Protein AF-A0A533XEH5-F1 (afdb_monomer_lite)

pLDDT: mean 91.21, std 8.89, range [53.72, 98.38]

Radius of gyration: 24.55 Å; chains: 1; bounding box: 40×38×53 Å

Structure (mmCIF, N/CA/C/O backbone):
data_AF-A0A533XEH5-F1
#
_entry.id   AF-A0A533XEH5-F1
#
loop_
_atom_site.group_PDB
_atom_site.id
_atom_site.type_symbol
_atom_site.label_atom_id
_atom_site.label_alt_id
_atom_site.label_comp_id
_atom_site.label_asym_id
_atom_site.label_entity_id
_atom_site.label_seq_id
_atom_site.pdbx_PDB_ins_code
_atom_site.Cartn_x
_atom_site.Cartn_y
_atom_site.Cartn_z
_atom_site.occupancy
_atom_site.B_iso_or_equiv
_atom_site.auth_seq_id
_atom_site.auth_comp_id
_atom_site.auth_asym_id
_atom_site.auth_atom_id
_atom_site.pdb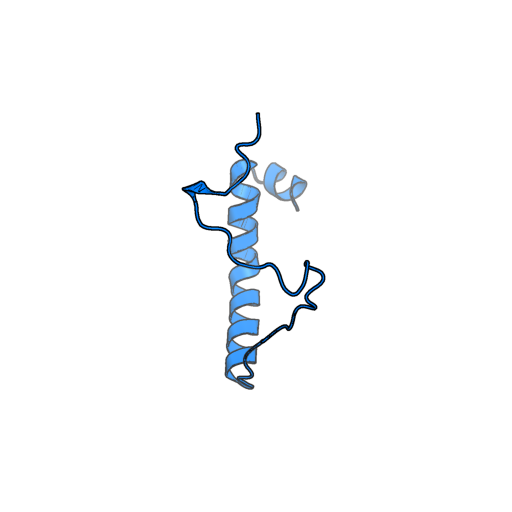x_PDB_model_num
ATOM 1 N N . SER A 1 1 ? 16.801 -8.484 -8.789 1.00 62.31 1 SER A N 1
ATOM 2 C CA . SER A 1 1 ? 16.070 -7.457 -9.563 1.00 62.31 1 SER A CA 1
ATOM 3 C C . SER A 1 1 ? 16.860 -6.159 -9.747 1.00 62.31 1 SER A C 1
ATOM 5 O O . SER A 1 1 ? 16.851 -5.669 -10.858 1.00 62.31 1 SER A O 1
ATOM 7 N N . GLY A 1 2 ? 17.604 -5.618 -8.769 1.00 73.50 2 GLY A N 1
ATOM 8 C CA . GLY A 1 2 ? 18.412 -4.394 -8.987 1.00 73.50 2 GLY A CA 1
ATOM 9 C C . GLY A 1 2 ? 19.639 -4.558 -9.905 1.00 73.50 2 GLY A C 1
ATOM 10 O O . GLY A 1 2 ? 19.896 -3.708 -10.748 1.00 73.50 2 GLY A O 1
ATOM 11 N N . LEU A 1 3 ? 20.362 -5.683 -9.804 1.00 82.75 3 LEU A N 1
ATOM 12 C CA . LEU A 1 3 ? 21.547 -5.948 -10.636 1.00 82.75 3 LEU A CA 1
ATOM 13 C C . LEU A 1 3 ? 21.205 -6.032 -12.131 1.00 82.75 3 LEU A C 1
ATOM 15 O O . LEU A 1 3 ? 21.900 -5.442 -12.949 1.00 82.75 3 LEU A O 1
ATOM 19 N N . ALA A 1 4 ? 20.118 -6.724 -12.479 1.00 86.00 4 ALA A N 1
ATOM 20 C CA . ALA A 1 4 ? 19.656 -6.846 -13.860 1.00 86.00 4 ALA A CA 1
ATOM 21 C C . ALA A 1 4 ? 19.232 -5.489 -14.446 1.00 86.00 4 ALA A C 1
ATOM 23 O O . ALA A 1 4 ? 19.617 -5.173 -15.564 1.00 86.00 4 ALA A O 1
ATOM 24 N N . LEU A 1 5 ? 18.507 -4.666 -13.674 1.00 89.25 5 LEU A N 1
ATOM 25 C CA . LEU A 1 5 ? 18.104 -3.316 -14.089 1.00 89.25 5 LEU A CA 1
ATOM 26 C C . LEU A 1 5 ? 19.318 -2.395 -14.303 1.00 89.25 5 LEU A C 1
ATOM 28 O O . LEU A 1 5 ? 19.338 -1.619 -15.253 1.00 89.25 5 LEU A O 1
ATOM 32 N N . ASN A 1 6 ? 20.356 -2.541 -13.476 1.00 86.88 6 ASN A N 1
ATOM 33 C CA . ASN A 1 6 ? 21.629 -1.845 -13.666 1.00 86.88 6 ASN A CA 1
ATOM 34 C C . ASN A 1 6 ? 22.338 -2.294 -14.961 1.00 86.88 6 ASN A C 1
ATOM 36 O O . ASN A 1 6 ? 22.794 -1.464 -15.738 1.00 86.88 6 ASN A O 1
ATOM 40 N N . HIS A 1 7 ? 22.364 -3.602 -15.246 1.00 91.88 7 HIS A N 1
ATOM 41 C CA . HIS A 1 7 ? 22.990 -4.139 -16.465 1.00 91.88 7 HIS A CA 1
ATOM 42 C C . HIS A 1 7 ? 22.303 -3.678 -17.757 1.00 91.88 7 HIS A C 1
ATOM 44 O O . HIS A 1 7 ? 22.971 -3.546 -18.777 1.00 91.88 7 HIS A O 1
ATOM 50 N N . VAL A 1 8 ? 20.994 -3.407 -17.726 1.00 92.38 8 VAL A N 1
ATOM 51 C CA . VAL A 1 8 ? 20.257 -2.836 -18.872 1.00 92.38 8 VAL A CA 1
ATOM 52 C C . VAL A 1 8 ? 20.289 -1.301 -18.903 1.00 92.38 8 VAL A C 1
ATOM 54 O O . VAL A 1 8 ? 19.567 -0.686 -19.682 1.00 92.38 8 VAL A O 1
ATOM 57 N N . GLY A 1 9 ? 21.121 -0.673 -18.065 1.00 91.94 9 GLY A N 1
ATOM 58 C CA . GLY A 1 9 ? 21.376 0.768 -18.090 1.00 91.94 9 GLY A CA 1
ATOM 59 C C . GLY A 1 9 ? 20.278 1.628 -17.467 1.00 91.94 9 GLY A C 1
ATOM 60 O O . GLY A 1 9 ? 20.240 2.832 -17.713 1.00 91.94 9 GLY A O 1
ATOM 61 N N . ILE A 1 10 ? 19.379 1.051 -16.665 1.00 91.62 10 ILE A N 1
ATOM 62 C CA . ILE A 1 10 ? 18.350 1.830 -15.974 1.00 91.62 10 ILE A CA 1
ATOM 63 C C . ILE A 1 10 ? 18.999 2.540 -14.774 1.00 91.62 10 ILE A C 1
ATOM 65 O O . ILE A 1 10 ? 19.627 1.884 -13.941 1.00 91.62 10 ILE A O 1
ATOM 69 N N . PRO A 1 11 ? 18.837 3.867 -14.631 1.00 94.38 11 PRO A N 1
ATOM 70 C CA . PRO A 1 11 ? 19.285 4.580 -13.444 1.00 94.38 11 PRO A CA 1
ATOM 71 C C . PRO A 1 11 ? 18.639 4.035 -12.165 1.00 94.38 11 PRO A C 1
ATOM 73 O O . PRO A 1 11 ? 17.431 3.805 -12.122 1.00 94.38 11 PRO A O 1
ATOM 76 N N . THR A 1 12 ? 19.413 3.891 -11.087 1.00 92.00 12 THR A N 1
ATOM 77 C CA . THR A 1 12 ? 18.951 3.291 -9.818 1.00 92.00 12 THR A CA 1
ATOM 78 C C . THR A 1 12 ? 17.703 3.965 -9.238 1.00 92.00 12 THR A C 1
ATOM 80 O O . THR A 1 12 ? 16.839 3.291 -8.679 1.00 92.00 12 THR A O 1
ATOM 83 N N . TYR A 1 13 ? 17.555 5.282 -9.414 1.00 93.38 13 TYR A N 1
ATOM 84 C CA . TYR A 1 13 ? 16.374 6.021 -8.949 1.00 93.38 13 TYR A CA 1
ATOM 85 C C . TYR A 1 13 ? 15.082 5.651 -9.705 1.00 93.38 13 TYR A C 1
ATOM 87 O O . TYR A 1 13 ? 13.988 5.945 -9.228 1.00 93.38 13 TYR A O 1
ATOM 95 N N . LEU A 1 14 ? 15.185 4.970 -10.853 1.00 95.88 14 LEU A N 1
ATOM 96 C CA . LEU A 1 14 ? 14.052 4.455 -11.626 1.00 95.88 14 LEU A CA 1
ATOM 97 C C . LEU A 1 14 ? 13.698 2.997 -11.301 1.00 95.88 14 LEU A C 1
ATOM 99 O O . LEU A 1 14 ? 12.704 2.492 -11.819 1.00 95.88 14 LEU A O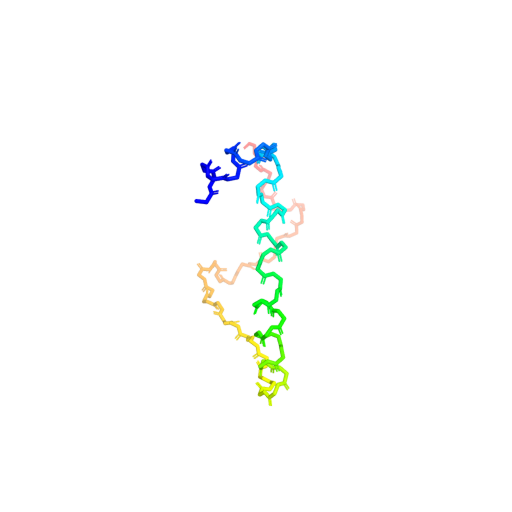 1
ATOM 103 N N . PHE A 1 15 ? 14.431 2.313 -10.417 1.00 95.38 15 PHE A N 1
ATOM 104 C CA . PHE A 1 15 ? 14.135 0.910 -10.100 1.00 95.38 15 PHE A CA 1
ATOM 105 C C . PHE A 1 15 ? 12.748 0.727 -9.476 1.00 95.38 15 PHE A C 1
ATOM 107 O O . PHE A 1 15 ? 12.017 -0.182 -9.868 1.00 95.38 15 PHE A O 1
ATOM 114 N N . THR A 1 16 ? 12.357 1.604 -8.548 1.00 95.56 16 THR A N 1
ATOM 115 C CA . THR A 1 16 ? 11.034 1.552 -7.907 1.00 95.56 16 THR A CA 1
ATOM 116 C C . THR A 1 16 ? 9.896 1.824 -8.905 1.00 95.56 16 THR A C 1
ATOM 118 O O . THR A 1 16 ? 8.958 1.024 -8.940 1.00 95.56 16 THR A O 1
ATOM 121 N N . PRO A 1 17 ? 9.967 2.859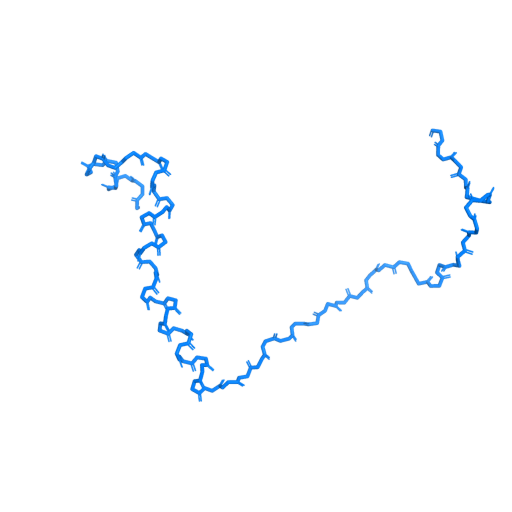 -9.771 1.00 95.88 17 PRO A N 1
ATOM 122 C CA . PRO A 1 17 ? 9.012 3.030 -10.868 1.00 95.88 17 PRO A CA 1
ATOM 123 C C . PRO A 1 17 ? 8.896 1.816 -11.799 1.00 95.88 17 PRO A C 1
ATOM 125 O O . PRO A 1 17 ? 7.786 1.375 -12.090 1.00 95.88 17 PRO A O 1
ATOM 128 N N . VAL A 1 18 ? 10.018 1.230 -12.230 1.00 95.56 18 VAL A N 1
ATOM 129 C CA . VAL A 1 18 ? 10.016 0.057 -13.125 1.00 95.56 18 VAL A CA 1
ATOM 130 C C . VAL A 1 18 ? 9.366 -1.152 -12.455 1.00 95.56 18 VAL A C 1
ATOM 132 O O . VAL A 1 18 ? 8.573 -1.862 -13.074 1.00 95.56 18 VAL A O 1
ATOM 135 N N . PHE A 1 19 ? 9.645 -1.364 -11.169 1.00 95.06 19 PHE A N 1
ATOM 136 C CA . PHE A 1 19 ? 8.972 -2.393 -10.386 1.00 95.06 19 PHE A CA 1
ATOM 137 C C . PHE A 1 19 ? 7.456 -2.159 -10.317 1.00 95.06 19 PHE A C 1
ATOM 139 O O . PHE A 1 19 ? 6.692 -3.098 -10.532 1.00 95.06 19 PHE A O 1
ATOM 146 N N . ALA A 1 20 ? 7.013 -0.924 -10.063 1.00 96.81 20 ALA A N 1
ATOM 147 C CA . ALA A 1 20 ? 5.592 -0.594 -10.004 1.00 96.81 20 ALA A CA 1
ATOM 148 C C . ALA A 1 20 ? 4.879 -0.880 -11.336 1.00 96.81 20 ALA A C 1
ATOM 150 O O . ALA A 1 20 ? 3.825 -1.513 -11.334 1.00 96.81 20 ALA A O 1
ATOM 151 N N . VAL A 1 21 ? 5.488 -0.511 -12.470 1.00 96.88 21 VAL A N 1
ATOM 152 C CA . VAL A 1 21 ? 4.970 -0.841 -13.811 1.00 96.88 21 VAL A CA 1
ATOM 153 C C . VAL A 1 21 ? 4.857 -2.356 -14.001 1.00 96.88 21 VAL A C 1
ATOM 155 O O . VAL A 1 21 ? 3.820 -2.844 -14.443 1.00 96.88 21 VAL A O 1
ATOM 158 N N . GLY A 1 22 ? 5.879 -3.118 -13.603 1.00 96.31 22 GLY A N 1
ATOM 159 C CA . GLY A 1 22 ? 5.846 -4.581 -13.682 1.00 96.31 22 GLY A CA 1
ATOM 160 C C . GLY A 1 22 ? 4.789 -5.233 -12.781 1.00 96.31 22 GLY A C 1
ATOM 161 O O . GLY A 1 22 ? 4.275 -6.300 -13.112 1.00 96.31 22 GLY A O 1
ATOM 162 N N . ARG A 1 23 ? 4.428 -4.612 -11.647 1.00 97.38 23 ARG A N 1
ATOM 163 C CA . ARG A 1 23 ? 3.401 -5.137 -10.725 1.00 97.38 23 ARG A CA 1
ATOM 164 C C . ARG A 1 23 ? 1.986 -4.666 -11.032 1.00 97.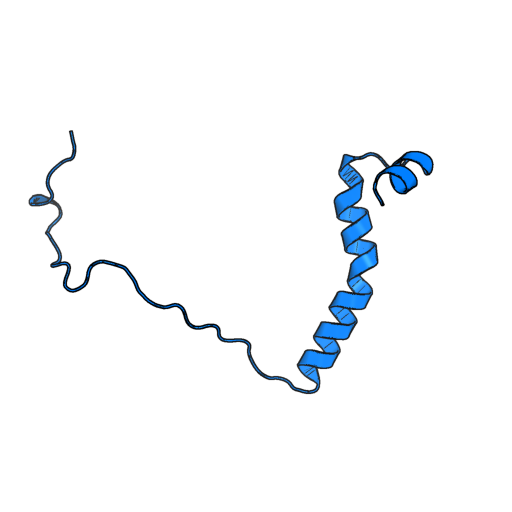38 23 ARG A C 1
ATOM 166 O O . ARG A 1 23 ? 1.058 -5.370 -10.635 1.00 97.38 23 ARG A O 1
ATOM 173 N N . ALA A 1 24 ? 1.822 -3.573 -11.774 1.00 98.31 24 ALA A N 1
ATOM 174 C CA . ALA A 1 24 ? 0.530 -3.031 -12.187 1.00 98.31 24 ALA A CA 1
ATOM 175 C C . ALA A 1 24 ? -0.471 -4.079 -12.722 1.00 98.31 24 ALA A C 1
ATOM 177 O O . ALA A 1 24 ? -1.595 -4.091 -12.219 1.00 98.31 24 ALA A O 1
ATOM 178 N N . PRO A 1 25 ? -0.119 -5.002 -13.645 1.00 98.25 25 PRO A N 1
ATOM 179 C CA . PRO A 1 25 ? -1.074 -6.012 -14.112 1.00 98.25 25 PRO A CA 1
ATOM 180 C C . PRO A 1 25 ? -1.526 -6.971 -13.000 1.00 98.25 25 PRO A C 1
ATOM 182 O O . PRO A 1 25 ? -2.694 -7.339 -12.947 1.00 98.25 25 PRO A O 1
ATOM 185 N N . GLY A 1 26 ? -0.634 -7.337 -12.073 1.00 98.12 26 GLY A N 1
ATOM 186 C CA . GLY A 1 26 ? -0.987 -8.181 -10.927 1.00 98.12 26 GLY A CA 1
ATOM 187 C C . GLY A 1 26 ? -1.869 -7.458 -9.908 1.00 98.12 26 GLY A C 1
ATOM 188 O O . GLY A 1 26 ? -2.786 -8.053 -9.355 1.00 98.12 26 GLY A O 1
ATOM 189 N N . TRP A 1 27 ? -1.631 -6.163 -9.679 1.00 98.38 27 TRP A N 1
ATOM 190 C CA . TRP A 1 27 ? -2.530 -5.345 -8.862 1.00 98.38 27 TRP A CA 1
ATOM 191 C C . TRP A 1 27 ? -3.913 -5.229 -9.498 1.00 98.38 27 TRP A C 1
ATOM 193 O O . TRP A 1 27 ? -4.909 -5.385 -8.800 1.00 98.38 27 TRP A O 1
ATOM 203 N N . LEU A 1 28 ? -3.980 -5.022 -10.816 1.00 98.25 28 LEU A N 1
ATOM 204 C CA . LEU A 1 28 ? -5.247 -4.966 -11.538 1.00 98.25 28 LEU A CA 1
ATOM 205 C C . LEU A 1 28 ? -6.004 -6.297 -11.460 1.00 98.25 28 LEU A C 1
ATOM 207 O O . LEU A 1 28 ? -7.204 -6.285 -11.209 1.00 98.25 28 LEU A O 1
ATOM 211 N N . ALA A 1 29 ? -5.311 -7.430 -11.611 1.00 98.31 29 ALA A N 1
ATOM 212 C CA . ALA A 1 29 ? -5.916 -8.752 -11.460 1.00 98.31 29 ALA A CA 1
ATOM 213 C C . ALA A 1 29 ? -6.576 -8.917 -10.079 1.00 98.31 29 ALA A C 1
ATOM 215 O O . ALA A 1 29 ? -7.763 -9.218 -10.007 1.00 98.31 29 ALA A O 1
ATOM 216 N N . HIS A 1 30 ? -5.857 -8.608 -8.995 1.00 97.50 30 HIS A N 1
ATOM 217 C CA . HIS A 1 30 ? -6.415 -8.689 -7.640 1.00 97.50 30 HIS A CA 1
ATOM 218 C C . HIS A 1 30 ? -7.558 -7.702 -7.387 1.00 97.50 30 HIS A C 1
ATOM 220 O O . HIS A 1 30 ? -8.494 -8.017 -6.658 1.00 97.50 30 HIS A O 1
ATOM 226 N N . VAL A 1 31 ? -7.514 -6.509 -7.985 1.00 96.69 31 VAL A N 1
ATOM 227 C CA . VAL A 1 31 ? -8.627 -5.552 -7.912 1.00 96.69 31 VAL A CA 1
ATOM 228 C C . VAL A 1 31 ? -9.878 -6.128 -8.579 1.00 96.69 31 VAL A C 1
ATOM 230 O O . VAL A 1 31 ? -10.963 -6.036 -8.012 1.00 96.69 31 VAL A O 1
ATOM 233 N N . LEU A 1 32 ? -9.74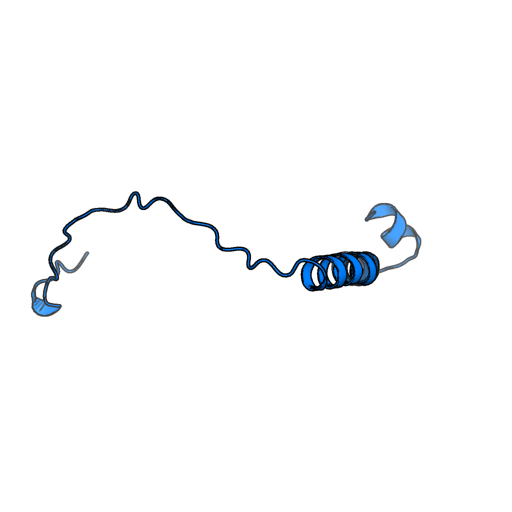2 -6.753 -9.750 1.00 97.75 32 LEU A N 1
ATOM 234 C CA . LEU A 1 32 ? -10.860 -7.400 -10.442 1.00 97.75 32 LEU A CA 1
ATOM 235 C C . LEU A 1 32 ? -11.399 -8.608 -9.662 1.00 97.75 32 LEU A C 1
ATOM 237 O O . LEU A 1 32 ? -12.614 -8.749 -9.543 1.00 97.75 32 LEU A O 1
ATOM 241 N N . GLU A 1 33 ? -10.523 -9.432 -9.083 1.00 97.31 33 GLU A N 1
ATOM 242 C CA . GLU A 1 33 ? -10.910 -10.533 -8.187 1.00 97.31 33 GLU A CA 1
ATOM 243 C C . GLU A 1 33 ? -11.719 -10.018 -6.990 1.00 97.31 33 GLU A C 1
ATOM 245 O O . GLU A 1 33 ? -12.801 -10.527 -6.700 1.00 97.31 33 GLU A O 1
ATOM 250 N N . GLN A 1 34 ? -11.237 -8.952 -6.345 1.00 96.88 34 GLN A N 1
ATOM 251 C CA . GLN A 1 34 ? -11.925 -8.305 -5.235 1.00 96.88 34 GLN A CA 1
ATOM 252 C C . GLN A 1 34 ? -13.282 -7.728 -5.659 1.00 96.88 34 GLN A C 1
ATOM 254 O O . GLN A 1 34 ? -14.227 -7.797 -4.884 1.00 96.88 34 GLN A O 1
ATOM 259 N N . TYR A 1 35 ? -13.423 -7.177 -6.868 1.00 95.56 35 TYR A N 1
ATOM 260 C CA . TYR A 1 35 ? -14.729 -6.734 -7.374 1.00 95.56 35 TYR A CA 1
ATOM 261 C C . TYR A 1 35 ? -15.699 -7.896 -7.632 1.00 95.56 35 TYR A C 1
ATOM 263 O O . TYR A 1 35 ? -16.909 -7.696 -7.520 1.00 95.56 35 TYR A O 1
ATOM 271 N N . GLY A 1 36 ? -15.188 -9.088 -7.956 1.00 96.31 36 GLY A N 1
ATOM 272 C CA . GLY A 1 36 ? -15.988 -10.299 -8.151 1.00 96.31 36 GLY A CA 1
ATOM 273 C C . GLY A 1 36 ? -16.617 -10.838 -6.860 1.00 96.31 36 GLY A C 1
ATOM 274 O O . GLY A 1 36 ? -17.768 -11.267 -6.888 1.00 96.31 36 GLY A O 1
ATOM 275 N N . ASP A 1 37 ? -15.901 -10.761 -5.733 1.00 93.94 37 ASP A N 1
ATOM 276 C CA . ASP A 1 37 ? -16.385 -11.124 -4.388 1.00 93.94 37 ASP A CA 1
ATOM 277 C C . ASP A 1 37 ? -16.176 -9.960 -3.399 1.00 93.94 37 ASP A C 1
ATOM 279 O O . ASP A 1 37 ? -15.299 -9.952 -2.531 1.00 93.94 37 ASP A O 1
ATOM 283 N N . ASN A 1 38 ? -16.963 -8.902 -3.602 1.00 88.88 38 ASN A N 1
ATOM 284 C CA . ASN A 1 38 ? -16.717 -7.562 -3.071 1.00 88.88 38 ASN A CA 1
ATOM 285 C C . ASN A 1 38 ? -16.976 -7.401 -1.565 1.00 88.88 38 ASN A C 1
ATOM 287 O O . ASN A 1 38 ? -17.937 -6.762 -1.127 1.00 88.88 38 ASN A O 1
ATOM 291 N N . ARG A 1 39 ? -16.060 -7.930 -0.751 1.00 93.81 39 ARG A N 1
ATOM 292 C CA . ARG A 1 39 ? -16.065 -7.783 0.707 1.00 93.81 39 ARG A CA 1
ATOM 293 C C . ARG A 1 39 ? -15.084 -6.716 1.181 1.00 93.81 39 ARG A C 1
ATOM 295 O O . ARG A 1 39 ? -13.872 -6.881 1.086 1.00 93.81 39 ARG A O 1
ATOM 302 N N . ILE A 1 40 ? -15.599 -5.654 1.802 1.00 93.94 40 ILE A N 1
ATOM 303 C CA . ILE A 1 40 ? -14.753 -4.596 2.370 1.00 93.94 40 ILE A CA 1
ATOM 304 C C . ILE A 1 40 ? -13.821 -5.124 3.472 1.00 93.94 40 ILE A C 1
ATOM 306 O O . ILE A 1 40 ? -14.249 -5.772 4.432 1.00 93.94 40 ILE A O 1
ATOM 310 N N . ILE A 1 41 ? -12.538 -4.783 3.361 1.00 94.50 41 ILE A N 1
ATOM 311 C CA . ILE A 1 41 ? -11.522 -5.080 4.371 1.00 94.50 41 ILE A CA 1
ATOM 312 C C . ILE A 1 41 ? -11.652 -4.050 5.504 1.00 94.50 41 ILE A C 1
ATOM 314 O O . ILE A 1 41 ? -11.444 -2.856 5.297 1.00 94.50 41 ILE A O 1
ATOM 318 N N . ARG A 1 42 ? -12.022 -4.503 6.710 1.00 96.44 42 ARG A N 1
ATOM 319 C CA . ARG A 1 42 ? -12.167 -3.662 7.916 1.00 96.44 42 ARG A CA 1
ATOM 320 C C . ARG A 1 42 ?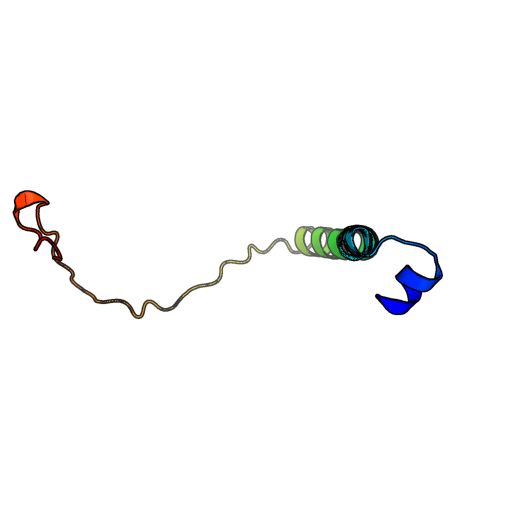 -11.392 -4.259 9.093 1.00 96.44 42 ARG A C 1
ATOM 322 O O . ARG A 1 42 ? -11.971 -5.022 9.870 1.00 96.44 42 ARG A O 1
ATOM 329 N N . PRO A 1 43 ? -10.091 -3.958 9.226 1.00 96.31 43 PRO A N 1
ATOM 330 C CA . PRO A 1 43 ? -9.319 -4.414 10.371 1.00 96.31 43 PRO A CA 1
ATOM 331 C C . PRO A 1 43 ? -9.813 -3.730 11.651 1.00 96.31 43 PRO A C 1
ATOM 333 O O . PRO A 1 43 ? -10.280 -2.591 11.626 1.00 96.31 43 PRO A O 1
ATOM 336 N N . ARG A 1 44 ? -9.698 -4.430 12.782 1.00 96.44 44 ARG A N 1
ATOM 337 C CA . ARG A 1 44 ? -9.907 -3.859 14.117 1.00 96.44 44 ARG A CA 1
ATOM 338 C C . ARG A 1 44 ? -8.561 -3.749 14.815 1.00 96.44 44 ARG A C 1
ATOM 340 O O . ARG A 1 44 ? -7.716 -4.623 14.643 1.00 96.44 44 ARG A O 1
ATOM 347 N N . ALA A 1 45 ? -8.394 -2.696 15.600 1.00 95.94 45 ALA A N 1
ATOM 348 C CA . ALA A 1 45 ? -7.254 -2.530 16.484 1.00 95.94 45 ALA A CA 1
ATOM 349 C C . ALA A 1 45 ? -7.708 -2.708 17.935 1.00 95.94 45 ALA A C 1
ATOM 351 O O . ALA A 1 45 ? -8.824 -2.327 18.294 1.00 95.94 45 ALA A O 1
ATOM 352 N N . GLU A 1 46 ? -6.837 -3.282 18.754 1.00 96.06 46 GLU A N 1
ATOM 353 C CA . GLU A 1 46 ? -7.003 -3.311 20.201 1.00 96.06 46 GLU A CA 1
ATOM 354 C C . GLU A 1 46 ? -6.478 -2.000 20.793 1.00 96.06 46 GLU A C 1
ATOM 356 O O . GLU A 1 46 ? -5.380 -1.549 20.461 1.00 96.06 46 GLU A O 1
ATOM 361 N N . TYR A 1 47 ? -7.275 -1.355 21.644 1.00 93.56 47 TYR A N 1
ATOM 362 C CA . TYR A 1 47 ? -6.871 -0.114 22.292 1.00 93.56 47 TYR A CA 1
ATOM 363 C C . TYR A 1 47 ? -6.127 -0.413 23.596 1.00 93.56 47 TYR A C 1
ATOM 365 O O . TYR A 1 47 ? -6.721 -0.909 24.550 1.00 93.56 47 TYR A O 1
ATOM 373 N N . LEU A 1 48 ? -4.843 -0.046 23.640 1.00 95.12 48 LEU A N 1
ATOM 374 C CA . LEU A 1 48 ? -3.958 -0.203 24.805 1.00 95.12 48 LEU A CA 1
ATOM 375 C C . LEU A 1 48 ? -3.629 1.135 25.501 1.00 95.12 48 LEU A C 1
ATOM 377 O O . LEU A 1 48 ? -2.706 1.207 26.308 1.00 95.12 48 LEU A O 1
ATOM 381 N N . GLY A 1 49 ? -4.337 2.217 25.159 1.00 92.12 49 GLY A N 1
ATOM 382 C CA . GLY A 1 49 ? -4.121 3.539 25.753 1.00 92.12 49 GLY A CA 1
ATOM 383 C C . GLY A 1 49 ? -4.768 3.705 27.134 1.00 92.12 49 GLY A C 1
ATOM 384 O O . GLY A 1 49 ? -5.524 2.852 27.603 1.00 92.12 49 GLY A O 1
ATOM 385 N N . SER A 1 50 ? -4.487 4.831 27.795 1.00 90.56 50 SER A N 1
ATOM 386 C CA . SER A 1 50 ? -5.068 5.144 29.102 1.00 90.56 50 SER A CA 1
ATOM 387 C C . SER A 1 50 ? -6.570 5.429 29.000 1.00 90.56 50 SER A C 1
ATOM 389 O O . SER A 1 50 ? -7.025 6.319 28.279 1.00 90.56 50 SER A O 1
ATOM 391 N N . GLN A 1 51 ? -7.356 4.687 29.776 1.00 89.31 51 GLN A N 1
ATOM 392 C CA . GLN A 1 51 ? -8.803 4.874 29.862 1.00 89.31 51 GLN A CA 1
ATOM 393 C C . GLN A 1 51 ? -9.161 6.009 30.825 1.00 89.31 51 GLN A C 1
ATOM 395 O O . GLN A 1 51 ? -8.453 6.264 31.797 1.00 89.31 51 GLN A O 1
ATOM 400 N N . GLY A 1 52 ? -10.292 6.676 30.581 1.00 87.44 52 GLY A N 1
ATOM 401 C CA . GLY A 1 52 ? -10.868 7.626 31.542 1.00 87.44 52 GLY A CA 1
ATOM 402 C C . GLY A 1 52 ? -10.087 8.931 31.726 1.00 87.44 52 GLY A C 1
ATOM 403 O O . GLY A 1 52 ? -10.250 9.595 32.751 1.00 87.44 52 GLY A O 1
ATOM 404 N N . SER A 1 53 ? -9.259 9.320 30.751 1.00 85.19 53 SER A N 1
ATOM 405 C CA . SER A 1 53 ? -8.581 10.619 30.761 1.00 85.19 53 SER A CA 1
ATOM 406 C C . SER A 1 53 ? -9.617 11.745 30.816 1.00 85.19 53 SER A C 1
ATOM 408 O O . SER A 1 53 ? -10.368 11.965 29.866 1.00 85.19 53 SER A O 1
ATOM 410 N N . LYS A 1 54 ? -9.682 12.451 31.950 1.00 89.50 54 LYS A N 1
ATOM 411 C CA . LYS A 1 54 ? -10.559 13.613 32.103 1.00 89.50 54 LYS A CA 1
ATOM 412 C C . LYS A 1 54 ? -9.998 14.769 31.288 1.00 89.50 54 LYS A C 1
ATOM 414 O O . LYS A 1 54 ? -8.799 15.040 31.326 1.00 89.50 54 LYS A O 1
ATOM 419 N N . TYR A 1 55 ? -10.874 15.464 30.572 1.00 90.62 55 TYR A N 1
ATOM 420 C CA . TYR A 1 55 ? -10.490 16.688 29.887 1.00 90.62 55 TYR A CA 1
ATOM 421 C C . TYR A 1 55 ? -10.001 17.726 30.906 1.00 90.62 55 TYR A C 1
ATOM 423 O O . TYR A 1 55 ? -10.708 18.038 31.864 1.00 90.62 55 TYR A O 1
ATOM 431 N N . VAL A 1 56 ? -8.803 18.267 30.681 1.00 90.56 56 VAL A N 1
ATOM 432 C CA . VAL A 1 56 ? -8.247 19.375 31.463 1.00 90.56 56 VAL A CA 1
ATOM 433 C C . VAL A 1 56 ? -8.343 20.645 30.607 1.00 90.56 56 VAL A C 1
ATOM 435 O O . VAL A 1 56 ? -7.777 20.656 29.500 1.00 90.56 56 VAL A O 1
ATOM 438 N N . PRO A 1 57 ? -9.057 21.697 31.065 1.00 92.56 57 PRO A N 1
ATOM 439 C CA . PRO A 1 57 ? -9.067 23.006 30.410 1.00 92.56 57 PRO A CA 1
ATOM 440 C C . PRO A 1 57 ? -7.646 23.515 30.175 1.00 92.56 57 PRO A C 1
ATOM 442 O O . PRO A 1 57 ? -6.751 23.213 30.963 1.00 92.56 57 PRO A O 1
ATOM 445 N N . ILE A 1 58 ? -7.421 24.225 29.070 1.00 90.38 58 ILE A N 1
ATOM 446 C CA . ILE A 1 58 ? -6.071 24.576 28.608 1.00 90.38 58 ILE A CA 1
ATOM 447 C C . ILE A 1 58 ? -5.285 25.370 29.658 1.00 90.38 58 ILE A C 1
ATOM 449 O O . ILE A 1 58 ? -4.104 25.109 29.859 1.00 90.38 58 ILE A O 1
ATOM 453 N N . GLU A 1 59 ? -5.972 26.246 30.383 1.00 92.44 59 GLU A N 1
ATOM 454 C CA . GLU A 1 59 ? -5.479 27.061 31.490 1.00 92.44 59 GLU A CA 1
ATOM 455 C C . GLU A 1 59 ? -4.977 26.242 32.692 1.00 92.44 59 GLU A C 1
ATOM 457 O O . GLU A 1 59 ? -4.150 26.724 33.459 1.00 92.44 59 GLU A O 1
ATOM 462 N N . ASN A 1 60 ? -5.442 24.996 32.834 1.00 89.44 60 ASN A N 1
ATOM 463 C CA . ASN A 1 60 ? -5.126 24.093 33.944 1.00 89.44 60 ASN A CA 1
ATOM 464 C C . ASN A 1 60 ? -4.178 22.953 33.539 1.00 89.44 60 ASN A C 1
ATOM 466 O O . ASN A 1 60 ? -3.905 22.056 34.340 1.00 89.44 60 ASN A O 1
ATOM 470 N N . ARG A 1 61 ? -3.697 22.929 32.290 1.00 91.38 61 ARG A N 1
ATOM 471 C CA . ARG A 1 61 ? -2.719 21.929 31.846 1.00 91.38 61 ARG A CA 1
ATOM 472 C C . ARG A 1 61 ? -1.351 22.311 32.397 1.00 91.38 61 ARG A C 1
ATOM 474 O O . ARG A 1 61 ? -0.937 23.459 32.279 1.00 91.38 61 ARG A O 1
ATOM 481 N N . ALA A 1 62 ? -0.636 21.349 32.979 1.00 80.00 62 ALA A N 1
ATOM 482 C CA . ALA A 1 62 ? 0.739 21.580 33.397 1.00 80.00 62 ALA A CA 1
ATOM 483 C C . ALA A 1 62 ? 1.580 21.935 32.163 1.00 80.00 62 ALA A C 1
ATOM 485 O O . ALA A 1 62 ? 1.743 21.116 31.257 1.00 80.00 62 ALA A O 1
ATOM 486 N N . THR A 1 63 ? 2.095 23.164 32.114 1.00 69.44 63 THR A N 1
ATOM 487 C CA . THR A 1 63 ? 3.095 23.558 31.126 1.00 69.44 63 THR A CA 1
ATOM 488 C C . THR A 1 63 ? 4.338 22.717 31.383 1.00 69.44 63 THR A C 1
ATOM 490 O O . THR A 1 63 ? 5.028 22.926 32.380 1.00 69.44 63 THR A O 1
ATOM 493 N N . SER A 1 64 ? 4.602 21.742 30.513 1.00 62.41 64 SER A N 1
ATOM 494 C CA . SER A 1 64 ? 5.906 21.082 30.454 1.00 62.41 64 SER A CA 1
ATOM 495 C C . SER A 1 64 ? 6.962 22.174 30.291 1.00 62.41 64 SER A C 1
ATOM 497 O O . SER A 1 64 ? 6.990 22.850 29.263 1.00 62.41 64 SER A O 1
ATOM 499 N N . ARG A 1 65 ? 7.771 22.384 31.330 1.00 53.72 65 ARG A N 1
ATOM 500 C CA . ARG A 1 65 ? 9.101 22.975 31.168 1.00 53.72 65 ARG A CA 1
ATOM 501 C C . ARG A 1 65 ? 10.053 21.927 30.616 1.00 53.72 65 ARG A C 1
ATOM 503 O O . ARG A 1 65 ? 9.759 20.726 30.813 1.00 53.72 65 ARG A O 1
#

Sequence (65 aa):
SGLALNHVGIPTYLFTPVFAVGRAPGWLAHVLEQYGDNRIIRPRAEYLGSQGSKYVPIENRATSR

Foldseek 3Di:
DQVVCVVVPHPSVCPVVVVCVVCVVVVVVVVVVCVVVVDDDDDDDDDPDDPPDDDDPPVRDPPDD

Secondary structure (DSSP, 8-state):
-HHHHHHTT--GGGHHHHHHHHHHHHHHHHHHHHHHT-----------SPTT-----GGGS----